Protein AF-W1XK96-F1 (afdb_monomer)

Foldseek 3Di:
DPWDADDDPDQWGTKHWDDAPDPVGTDIDTDGPADWDKDWDWDDDPPDTDIDIDTDHDDPDDDDDDDDPPPPPPDPDDDDDDDDDDDDDPPDDDD

Sequence (95 aa):
GLPLLFSGNNLVKAIRSGTPKDAQTLRLVVDLTENGKTEAVKRQNGSNYTVVFTINADAPPPPPPPPVVAKRVETPAVVAPRVSEPARNPFKTQR

Nearest PDB structures (foldseek):
  8roy-assembly1_B  TM=4.630E-01  e=3.902E+00  Homo sapiens
  2mim-assembly1_A  TM=3.009E-01  e=8.058E+00  Gallus gallus
  4s36-assembly1_A  TM=1.618E-01  e=6.328E+00  Pseudomonas aeruginosa

Secondary structure (DSSP, 8-state):
-PPEE--SS-SEEEEEEEPPSSTT--EEEEEESS-EEEEEEEEEETTEEEEEEEEEEPPPPPPPPPP-------PPP--PPPPPPPP--------

Mean predicted aligned error: 15.39 Å

Radius of gyration: 39.87 Å; Cα contacts (8 Å, |Δi|>4): 93; chains: 1; bounding box: 101×45×94 Å

pLDDT: mean 80.35, std 18.05, range [38.19, 96.19]

Organism: NCBI:txid408170

Structure (mmCIF, N/CA/C/O backbone):
data_AF-W1XK96-F1
#
_entry.id   AF-W1XK96-F1
#
loop_
_atom_site.group_PDB
_atom_site.id
_atom_site.type_symbol
_atom_site.label_atom_id
_atom_site.label_alt_id
_atom_site.label_comp_id
_atom_site.label_asym_id
_atom_site.label_entity_id
_atom_site.label_seq_id
_atom_site.pdbx_PDB_ins_code
_atom_site.Cartn_x
_atom_site.Cartn_y
_atom_site.Cartn_z
_atom_site.occupancy
_atom_site.B_iso_or_equiv
_atom_site.auth_seq_id
_atom_site.auth_comp_id
_atom_site.auth_asym_id
_atom_site.auth_atom_id
_atom_site.pdbx_PDB_model_num
ATOM 1 N N . GLY A 1 1 ? -9.487 -13.248 3.965 1.00 76.75 1 GLY A N 1
ATOM 2 C CA . GLY A 1 1 ? -8.864 -12.639 5.160 1.00 76.75 1 GLY A CA 1
ATOM 3 C C . GLY A 1 1 ? -7.444 -12.227 4.828 1.00 76.75 1 GLY A C 1
ATOM 4 O O . GLY A 1 1 ? -6.933 -12.706 3.826 1.00 76.75 1 GLY A O 1
ATOM 5 N N . LEU A 1 2 ? -6.833 -11.336 5.615 1.00 89.62 2 LEU A N 1
ATOM 6 C CA . LEU A 1 2 ? -5.409 -10.996 5.473 1.00 89.62 2 LEU A CA 1
ATOM 7 C C . LEU A 1 2 ? -4.536 -12.205 5.898 1.00 89.62 2 LEU A C 1
ATOM 9 O O . LEU A 1 2 ? -4.934 -12.909 6.827 1.00 89.62 2 LEU A O 1
ATOM 13 N N . PRO A 1 3 ? -3.371 -12.449 5.268 1.00 90.38 3 PRO A N 1
ATOM 14 C CA . PRO A 1 3 ? -2.751 -11.619 4.241 1.00 90.38 3 PRO A CA 1
ATOM 15 C C . PRO A 1 3 ? -3.382 -11.799 2.854 1.00 90.38 3 PRO A C 1
ATOM 17 O O . PRO A 1 3 ? -3.829 -12.884 2.493 1.00 90.38 3 PRO A O 1
ATOM 20 N N . LEU A 1 4 ? -3.380 -10.726 2.066 1.00 93.81 4 LEU A N 1
ATOM 21 C CA . LEU A 1 4 ? -3.663 -10.786 0.632 1.00 93.81 4 LEU A CA 1
ATOM 22 C C . LEU A 1 4 ? -2.337 -10.842 -0.110 1.00 93.81 4 LEU A C 1
ATOM 24 O O . LEU A 1 4 ? -1.471 -10.004 0.133 1.00 93.81 4 LEU A O 1
ATOM 28 N N . LEU A 1 5 ? -2.192 -11.821 -0.995 1.00 94.88 5 LEU A N 1
ATOM 29 C CA . LEU A 1 5 ? -1.019 -11.987 -1.843 1.00 94.88 5 LEU A CA 1
ATOM 30 C C . LEU A 1 5 ? -1.399 -11.628 -3.273 1.00 94.88 5 LEU A C 1
ATOM 32 O O . LEU A 1 5 ? -2.431 -12.074 -3.774 1.00 94.88 5 LEU A O 1
ATOM 36 N N . PHE A 1 6 ? -0.556 -10.836 -3.916 1.00 94.19 6 PHE A N 1
ATOM 37 C CA . PHE A 1 6 ? -0.751 -10.385 -5.283 1.00 94.19 6 PHE A CA 1
ATOM 38 C C . PHE A 1 6 ? 0.315 -11.039 -6.161 1.00 94.19 6 PHE A C 1
ATOM 40 O O . PHE A 1 6 ? 1.478 -11.150 -5.775 1.00 94.19 6 PHE A O 1
ATOM 47 N N . SER A 1 7 ? -0.093 -11.515 -7.332 1.00 91.25 7 SER A N 1
ATOM 48 C CA . SER A 1 7 ? 0.777 -12.170 -8.310 1.00 91.25 7 SER A CA 1
ATOM 49 C C . SER A 1 7 ? 0.826 -11.366 -9.609 1.00 91.25 7 SER A C 1
ATOM 51 O O . SER A 1 7 ? 0.027 -10.456 -9.812 1.00 91.25 7 SER A O 1
ATOM 53 N N . GLY A 1 8 ? 1.770 -11.686 -10.494 1.00 92.00 8 GLY A N 1
ATOM 54 C CA . GLY A 1 8 ? 1.971 -10.949 -11.744 1.00 92.00 8 GLY A CA 1
ATOM 55 C C . GLY A 1 8 ? 2.774 -9.661 -11.558 1.00 92.00 8 GLY A C 1
ATOM 56 O O . GLY A 1 8 ? 3.486 -9.497 -10.568 1.00 92.00 8 GLY A O 1
ATOM 57 N N . ASN A 1 9 ? 2.679 -8.758 -12.534 1.00 91.69 9 ASN A N 1
ATOM 58 C CA . ASN A 1 9 ? 3.410 -7.493 -12.531 1.00 91.69 9 ASN A CA 1
ATOM 59 C C . ASN A 1 9 ? 2.617 -6.405 -11.787 1.00 91.69 9 ASN A C 1
ATOM 61 O O . ASN A 1 9 ? 1.972 -5.563 -12.408 1.00 91.69 9 ASN A O 1
ATOM 65 N N . ASN A 1 10 ? 2.614 -6.478 -10.456 1.00 92.06 10 ASN A N 1
ATOM 66 C CA . ASN A 1 10 ? 1.962 -5.509 -9.576 1.00 92.06 10 ASN A CA 1
ATOM 67 C C . ASN A 1 10 ? 2.998 -4.799 -8.697 1.00 92.06 10 ASN A C 1
ATOM 69 O O . ASN A 1 10 ? 3.977 -5.408 -8.264 1.00 92.06 10 ASN A O 1
ATOM 73 N N . LEU A 1 11 ? 2.736 -3.529 -8.370 1.00 93.25 11 LEU A N 1
ATOM 74 C CA . LEU A 1 11 ? 3.559 -2.770 -7.418 1.00 93.25 11 LEU A CA 1
ATOM 75 C C . LEU A 1 11 ? 3.391 -3.266 -5.980 1.00 93.25 11 LEU A C 1
ATOM 77 O O . LEU A 1 11 ? 4.322 -3.212 -5.184 1.00 93.25 11 LEU A O 1
ATOM 81 N N . VAL A 1 12 ? 2.204 -3.774 -5.645 1.00 94.31 12 VAL A N 1
ATOM 82 C CA . VAL A 1 12 ? 1.921 -4.389 -4.346 1.00 94.31 12 VAL A CA 1
ATOM 83 C C . VAL A 1 12 ? 2.176 -5.886 -4.441 1.00 94.31 12 VAL A C 1
ATOM 85 O O . VAL A 1 12 ? 1.621 -6.558 -5.306 1.00 94.31 12 VAL A O 1
ATOM 88 N N . LYS A 1 13 ? 2.976 -6.414 -3.515 1.00 95.56 13 LYS A N 1
ATOM 89 C CA . LYS A 1 13 ? 3.257 -7.846 -3.358 1.00 95.56 13 LYS A CA 1
ATOM 90 C C . LYS A 1 13 ? 2.301 -8.501 -2.369 1.00 95.56 13 LYS A C 1
ATOM 92 O O . LYS A 1 13 ? 1.782 -9.589 -2.618 1.00 95.56 13 LYS A O 1
ATOM 97 N N . ALA A 1 14 ? 2.087 -7.852 -1.226 1.00 95.88 14 ALA A N 1
ATOM 98 C CA . ALA A 1 14 ? 1.225 -8.369 -0.176 1.00 95.88 14 ALA A CA 1
ATOM 99 C C . ALA A 1 14 ? 0.641 -7.254 0.694 1.00 95.88 14 ALA A C 1
ATOM 101 O O . ALA A 1 14 ? 1.245 -6.197 0.868 1.00 95.88 14 ALA A O 1
ATOM 102 N N . ILE A 1 15 ? -0.523 -7.520 1.282 1.00 93.88 15 ILE A N 1
ATOM 103 C CA . ILE A 1 15 ? -1.109 -6.703 2.347 1.00 93.88 15 ILE A CA 1
ATOM 104 C C . ILE A 1 15 ? -1.313 -7.600 3.560 1.00 93.88 15 ILE A C 1
ATOM 106 O O . ILE A 1 15 ? -1.914 -8.670 3.447 1.00 93.88 15 ILE A O 1
ATOM 110 N N . ARG A 1 16 ? -0.828 -7.171 4.724 1.00 95.56 16 ARG A N 1
ATOM 111 C CA . ARG A 1 16 ? -0.871 -7.944 5.973 1.00 95.56 16 ARG A CA 1
ATOM 112 C C . ARG A 1 16 ? -1.395 -7.089 7.121 1.00 95.56 16 ARG A C 1
ATOM 114 O O . ARG A 1 16 ? -1.263 -5.866 7.107 1.00 95.56 16 ARG A O 1
ATOM 121 N N . SER A 1 17 ? -1.934 -7.739 8.146 1.00 94.81 17 SER A N 1
ATOM 122 C CA . SER A 1 17 ? -2.176 -7.084 9.432 1.00 94.81 17 SER A CA 1
ATOM 123 C C . SER A 1 17 ? -0.838 -6.845 10.128 1.00 94.81 17 SER A C 1
ATOM 125 O O . SER A 1 17 ? -0.036 -7.768 10.260 1.00 94.81 17 SER A O 1
ATOM 127 N N . GLY A 1 18 ? -0.586 -5.615 10.562 1.00 93.62 18 GLY A N 1
ATOM 128 C CA . GLY A 1 18 ? 0.542 -5.283 11.427 1.00 93.62 18 GLY A CA 1
ATOM 129 C C . GLY A 1 18 ? 0.125 -5.215 12.893 1.00 93.62 18 GLY A C 1
ATOM 130 O O . GLY A 1 18 ? -1.060 -5.243 13.215 1.00 93.62 18 GLY A O 1
ATOM 131 N N . THR A 1 19 ? 1.104 -5.053 13.782 1.00 96.19 19 THR A N 1
ATOM 132 C CA . THR A 1 19 ? 0.839 -4.756 15.194 1.00 96.19 19 THR A CA 1
ATOM 133 C C . THR A 1 19 ? 0.141 -3.394 15.308 1.00 96.19 19 THR A C 1
ATOM 135 O O . THR A 1 19 ? 0.717 -2.397 14.855 1.00 96.19 19 THR A O 1
ATOM 138 N N . PRO A 1 20 ? -1.088 -3.324 15.848 1.00 94.25 20 PRO A N 1
ATOM 139 C CA . PRO A 1 20 ? -1.778 -2.057 16.057 1.00 94.25 20 PRO A CA 1
ATOM 140 C C . PRO A 1 20 ? -1.069 -1.226 17.133 1.00 94.25 20 PRO A C 1
ATOM 142 O O . PRO A 1 20 ? -0.294 -1.754 17.931 1.00 94.25 20 PRO A O 1
ATOM 145 N N . LYS A 1 21 ? -1.311 0.087 17.142 1.00 94.81 21 LYS A N 1
ATOM 146 C CA . LYS A 1 21 ? -0.708 0.989 18.135 1.00 94.81 21 LYS A CA 1
ATOM 147 C C . LYS A 1 21 ? -1.401 0.867 19.498 1.00 94.81 21 LYS A C 1
ATOM 149 O O . LYS A 1 21 ? -0.758 1.035 20.527 1.00 94.81 21 LYS A O 1
ATOM 154 N N . ASP A 1 22 ? -2.697 0.574 19.484 1.00 95.56 22 ASP A N 1
ATOM 155 C CA . ASP A 1 22 ? -3.584 0.472 20.642 1.00 95.56 22 ASP A CA 1
ATOM 156 C C . ASP A 1 22 ? -4.824 -0.379 20.286 1.00 95.56 22 ASP A C 1
ATOM 158 O O . ASP A 1 22 ? -4.969 -0.846 19.155 1.00 95.56 22 ASP A O 1
ATOM 162 N N . ALA A 1 23 ? -5.732 -0.584 21.244 1.00 92.25 23 ALA A N 1
ATOM 163 C CA . ALA A 1 23 ? -6.920 -1.427 21.072 1.00 92.25 23 ALA A CA 1
ATOM 164 C C . ALA A 1 23 ? -7.987 -0.857 20.111 1.00 92.25 23 ALA A C 1
ATOM 166 O O . ALA A 1 23 ? -8.933 -1.565 19.770 1.00 92.25 23 ALA A O 1
ATOM 167 N N . GLN A 1 24 ? -7.865 0.405 19.686 1.00 92.94 24 GLN A N 1
ATOM 168 C CA . GLN A 1 24 ? -8.835 1.084 18.817 1.00 92.94 24 GLN A CA 1
ATOM 169 C C . GLN A 1 24 ? -8.296 1.323 17.403 1.00 92.94 24 GLN A C 1
ATOM 171 O O . GLN A 1 24 ? -8.977 1.918 16.565 1.00 92.94 24 GLN A O 1
ATOM 176 N N . THR A 1 25 ? -7.080 0.866 17.113 1.00 89.62 25 THR A N 1
ATOM 177 C CA . THR A 1 25 ? -6.426 1.081 15.827 1.00 89.62 25 THR A CA 1
ATOM 178 C C . THR A 1 25 ? -6.231 -0.227 15.081 1.00 89.62 25 THR A C 1
ATOM 180 O O . THR A 1 25 ? -5.971 -1.281 15.651 1.00 89.62 25 THR A O 1
ATOM 183 N N . LEU A 1 26 ? -6.321 -0.145 13.757 1.00 89.12 26 LEU A N 1
ATOM 184 C CA . LEU A 1 26 ? -5.895 -1.200 12.852 1.00 89.12 26 LEU A CA 1
ATOM 185 C C . LEU A 1 26 ? -4.635 -0.722 12.134 1.00 89.12 26 LEU A C 1
ATOM 187 O O . LEU A 1 26 ? -4.605 0.392 11.610 1.00 89.12 26 LEU A O 1
ATOM 191 N N . ARG A 1 27 ? -3.606 -1.571 12.072 1.00 91.00 27 ARG A N 1
ATOM 192 C CA . ARG A 1 27 ? -2.418 -1.320 11.252 1.00 91.00 27 ARG A CA 1
ATOM 193 C C . ARG A 1 27 ? -2.395 -2.278 10.071 1.00 91.00 27 ARG A C 1
ATOM 195 O O . ARG A 1 27 ? -2.441 -3.490 10.257 1.00 91.00 27 ARG A O 1
ATOM 202 N N . LEU A 1 28 ? -2.270 -1.727 8.869 1.00 92.38 28 LEU A N 1
ATOM 203 C CA . LEU A 1 28 ? -2.020 -2.486 7.647 1.00 92.38 28 LEU A CA 1
ATOM 204 C C . LEU A 1 28 ? -0.568 -2.275 7.219 1.00 92.38 28 LEU A C 1
ATOM 206 O O . LEU A 1 28 ? -0.055 -1.158 7.283 1.00 92.38 28 LEU A O 1
ATOM 210 N N . VAL A 1 29 ? 0.090 -3.353 6.804 1.00 93.56 29 VAL A N 1
ATOM 211 C CA . VAL A 1 29 ? 1.428 -3.327 6.206 1.00 93.56 29 VAL A CA 1
ATOM 212 C C . VAL A 1 29 ? 1.282 -3.714 4.743 1.00 93.56 29 VAL A C 1
ATOM 214 O O . VAL A 1 29 ? 0.692 -4.751 4.443 1.00 93.56 29 VAL A O 1
ATOM 217 N N . VAL A 1 30 ? 1.797 -2.871 3.851 1.00 93.88 30 VAL A N 1
ATOM 218 C CA . VAL A 1 30 ? 1.773 -3.081 2.402 1.00 93.88 30 VAL A CA 1
ATOM 219 C C . VAL A 1 30 ? 3.204 -3.308 1.942 1.00 93.88 30 VAL A C 1
ATOM 221 O O . VAL A 1 30 ? 4.044 -2.422 2.081 1.00 93.88 30 VAL A O 1
ATOM 224 N N . ASP A 1 31 ? 3.483 -4.497 1.425 1.00 94.19 31 ASP A N 1
ATOM 225 C CA . ASP A 1 31 ? 4.784 -4.814 0.850 1.00 94.19 31 ASP A CA 1
ATOM 226 C C . ASP A 1 31 ? 4.789 -4.470 -0.626 1.00 94.19 31 ASP A C 1
ATOM 228 O O . ASP A 1 31 ? 3.895 -4.896 -1.364 1.00 94.19 31 ASP A O 1
ATOM 232 N N . LEU A 1 32 ? 5.821 -3.753 -1.050 1.00 94.88 32 LEU A N 1
ATOM 233 C CA . LEU A 1 32 ? 6.002 -3.360 -2.438 1.00 94.88 32 LEU A CA 1
ATOM 234 C C . LEU A 1 32 ? 7.053 -4.233 -3.122 1.00 94.88 32 LEU A C 1
ATOM 236 O O . LEU A 1 32 ? 7.951 -4.778 -2.474 1.00 94.88 32 LEU A O 1
ATOM 240 N N . THR A 1 33 ? 6.909 -4.399 -4.431 1.00 94.44 33 THR A N 1
ATOM 241 C CA . THR A 1 33 ? 7.899 -5.078 -5.280 1.00 94.44 33 THR A CA 1
ATOM 242 C C . THR A 1 33 ? 9.078 -4.168 -5.624 1.00 94.44 33 THR A C 1
ATOM 244 O O . THR A 1 33 ? 10.185 -4.664 -5.818 1.00 94.44 33 THR A O 1
ATOM 247 N N . GLU A 1 34 ? 8.860 -2.854 -5.619 1.00 93.31 34 GLU A N 1
ATOM 248 C CA . GLU A 1 34 ? 9.860 -1.811 -5.843 1.00 93.31 34 GLU A CA 1
ATOM 249 C C . GLU A 1 34 ? 9.557 -0.555 -5.009 1.00 93.31 34 GLU A C 1
ATOM 251 O O . GLU A 1 34 ? 8.524 -0.467 -4.340 1.00 93.31 34 GLU A O 1
ATOM 256 N N . ASN A 1 35 ? 10.473 0.415 -5.018 1.00 92.38 35 ASN A N 1
ATOM 257 C CA . ASN A 1 35 ? 10.269 1.682 -4.320 1.00 92.38 35 ASN A CA 1
ATOM 258 C C . ASN A 1 35 ? 9.153 2.497 -4.981 1.00 92.38 35 ASN A C 1
ATOM 260 O O . ASN A 1 35 ? 8.994 2.506 -6.203 1.00 92.38 35 ASN A O 1
ATOM 264 N N . GLY A 1 36 ? 8.398 3.222 -4.163 1.00 91.25 36 GLY A N 1
ATOM 265 C CA . GLY A 1 36 ? 7.327 4.062 -4.661 1.00 91.25 36 GLY A CA 1
ATOM 266 C C . GLY A 1 36 ? 6.835 5.080 -3.648 1.00 91.25 36 GLY A C 1
ATOM 267 O O . GLY A 1 36 ? 7.093 5.000 -2.443 1.00 91.25 36 GLY A O 1
ATOM 268 N N . LYS A 1 37 ? 6.072 6.038 -4.162 1.00 93.38 37 LYS A N 1
ATOM 269 C CA . LYS A 1 37 ? 5.408 7.082 -3.385 1.00 93.38 37 LYS A CA 1
ATOM 270 C C . LYS A 1 37 ? 3.986 6.652 -3.082 1.00 93.38 37 LYS A C 1
ATOM 272 O O . LYS A 1 37 ? 3.286 6.147 -3.956 1.00 93.38 37 LYS A O 1
ATOM 277 N N . THR A 1 38 ? 3.564 6.869 -1.842 1.00 90.81 38 THR A N 1
ATOM 278 C CA . THR A 1 38 ? 2.234 6.487 -1.366 1.00 90.81 38 THR A CA 1
ATOM 279 C C . THR A 1 38 ? 1.469 7.708 -0.889 1.00 90.81 38 THR A C 1
ATOM 281 O O . THR A 1 38 ? 1.981 8.499 -0.100 1.00 90.81 38 THR A O 1
ATOM 284 N N . GLU A 1 39 ? 0.215 7.810 -1.308 1.00 93.75 39 GLU A N 1
ATOM 285 C CA . GLU A 1 39 ? -0.760 8.766 -0.799 1.00 93.75 39 GLU A CA 1
ATOM 286 C C . GLU A 1 39 ? -1.929 8.005 -0.181 1.00 93.75 39 GLU A C 1
ATOM 288 O O . GLU A 1 39 ? -2.374 6.988 -0.713 1.00 93.75 39 GLU A O 1
ATOM 293 N N . ALA A 1 40 ? -2.436 8.492 0.948 1.00 90.75 40 ALA A N 1
ATOM 294 C CA . ALA A 1 40 ? -3.573 7.892 1.628 1.00 90.75 40 ALA A CA 1
ATOM 295 C C . ALA A 1 40 ? -4.633 8.955 1.903 1.00 90.75 40 ALA A C 1
ATOM 297 O O . ALA A 1 40 ? -4.357 9.968 2.547 1.00 90.75 40 ALA A O 1
ATOM 298 N N . VAL A 1 41 ? -5.860 8.704 1.456 1.00 93.00 41 VAL A N 1
ATOM 299 C CA . VAL A 1 41 ? -6.996 9.599 1.687 1.00 93.00 41 VAL A CA 1
ATOM 300 C C . VAL A 1 41 ? -8.092 8.840 2.415 1.00 93.00 41 VAL A C 1
ATOM 302 O O . VAL A 1 41 ? -8.509 7.760 1.996 1.00 93.00 41 VAL A O 1
ATOM 305 N N . LYS A 1 42 ? -8.591 9.428 3.503 1.00 90.69 42 LYS A N 1
ATOM 306 C CA . LYS A 1 42 ? -9.791 8.948 4.193 1.00 90.69 42 LYS A CA 1
ATOM 307 C C . LYS A 1 42 ? -11.007 9.617 3.570 1.00 90.69 42 LYS A C 1
ATOM 309 O O . LYS A 1 42 ? -11.113 10.839 3.586 1.00 90.69 42 LYS A O 1
ATOM 314 N N . ARG A 1 43 ? -11.925 8.821 3.039 1.00 92.50 43 ARG A N 1
ATOM 315 C CA . ARG A 1 43 ? -13.229 9.272 2.557 1.00 92.50 43 ARG A CA 1
ATOM 316 C C . ARG A 1 43 ? -14.280 8.799 3.545 1.00 92.50 43 ARG A C 1
ATOM 318 O O . ARG A 1 43 ? -14.327 7.615 3.861 1.00 92.50 43 ARG A O 1
ATOM 325 N N . GLN A 1 44 ? -15.099 9.714 4.039 1.00 91.00 44 GLN A N 1
ATOM 326 C CA . GLN A 1 44 ? -16.208 9.383 4.922 1.00 91.00 44 GLN A CA 1
ATOM 327 C C . GLN A 1 44 ? -17.517 9.565 4.159 1.00 91.00 44 GLN A C 1
ATOM 329 O O . GLN A 1 44 ? -17.740 10.615 3.558 1.00 91.00 44 GLN A O 1
ATOM 334 N N . ASN A 1 45 ? -18.369 8.544 4.178 1.00 90.44 45 ASN A N 1
ATOM 335 C CA . ASN A 1 45 ? -19.725 8.607 3.649 1.00 90.44 45 ASN A CA 1
ATOM 336 C C . ASN A 1 45 ? -20.699 8.112 4.727 1.00 90.44 45 ASN A C 1
ATOM 338 O O . ASN A 1 45 ? -20.772 6.913 5.015 1.00 90.44 45 ASN A O 1
ATOM 342 N N . GLY A 1 46 ? -21.395 9.056 5.367 1.00 88.50 46 GLY A N 1
ATOM 343 C CA . GLY A 1 46 ? -22.191 8.789 6.563 1.00 88.50 46 GLY A CA 1
ATOM 344 C C . GLY A 1 46 ? -21.331 8.182 7.678 1.00 88.50 46 GLY A C 1
ATOM 345 O O . GLY A 1 46 ? -20.336 8.776 8.100 1.00 88.50 46 GLY A O 1
ATOM 346 N N . SER A 1 47 ? -21.697 6.976 8.118 1.00 90.62 47 SER A N 1
ATOM 347 C CA . SER A 1 47 ? -20.965 6.210 9.140 1.00 90.62 47 SER A CA 1
ATOM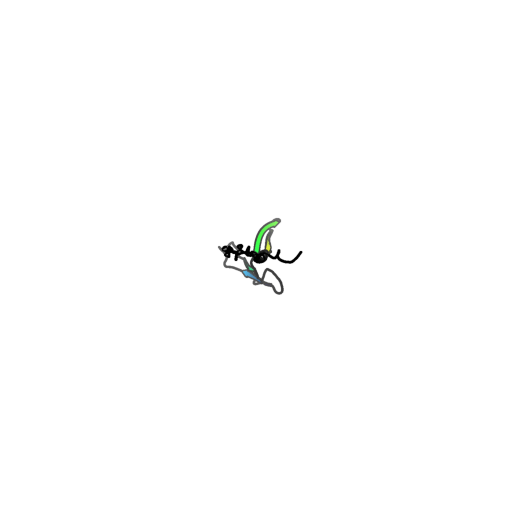 348 C C . SER A 1 47 ? -19.827 5.342 8.584 1.00 90.62 47 SER A C 1
ATOM 350 O O . SER A 1 47 ? -19.092 4.741 9.364 1.00 90.62 47 SER A O 1
ATOM 352 N N . ASN A 1 48 ? -19.664 5.251 7.259 1.00 89.88 48 ASN A N 1
ATOM 353 C CA . ASN A 1 48 ? -18.625 4.429 6.639 1.00 89.88 48 ASN A CA 1
ATOM 354 C C . ASN A 1 48 ? -17.366 5.250 6.352 1.00 89.88 48 ASN A C 1
ATOM 356 O O . ASN A 1 48 ? -17.437 6.328 5.760 1.00 89.88 48 ASN A O 1
ATOM 360 N N . TYR A 1 49 ? -16.207 4.693 6.700 1.00 85.50 49 TYR A N 1
ATOM 361 C CA . TYR A 1 49 ? -14.902 5.232 6.329 1.00 85.50 49 TYR A CA 1
ATOM 362 C C . TYR A 1 49 ? -14.241 4.319 5.296 1.00 85.50 49 TYR A C 1
ATOM 364 O O . TYR A 1 49 ? -14.016 3.137 5.547 1.00 85.50 49 TYR A O 1
ATOM 372 N N . THR A 1 50 ? -13.887 4.874 4.143 1.00 89.88 50 THR A N 1
ATOM 373 C CA . THR A 1 50 ? -13.075 4.212 3.120 1.00 89.88 50 THR A CA 1
ATOM 374 C C . THR A 1 50 ? -11.697 4.851 3.103 1.00 89.88 50 THR A C 1
ATOM 376 O O . THR A 1 50 ? -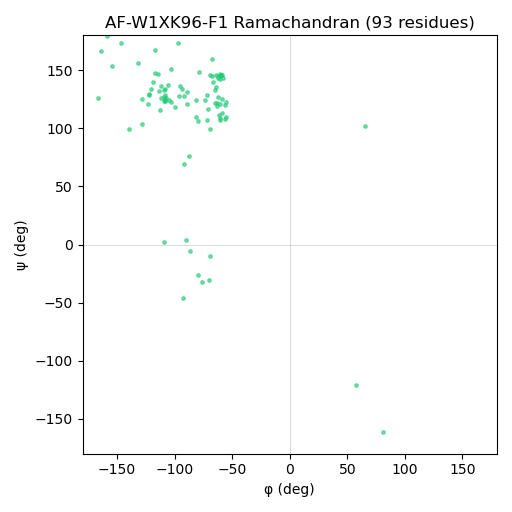11.569 6.060 2.917 1.00 89.88 50 THR A O 1
ATOM 379 N N . VAL A 1 51 ? -10.652 4.047 3.278 1.00 86.94 51 VAL A N 1
ATOM 380 C CA . VAL A 1 51 ? -9.267 4.507 3.131 1.00 86.94 51 VAL A CA 1
ATOM 381 C C . VAL A 1 51 ? -8.778 4.097 1.750 1.00 86.94 51 VAL A C 1
ATOM 383 O O . VAL A 1 51 ? -8.747 2.910 1.434 1.00 86.94 51 VAL A O 1
ATOM 386 N N . VAL A 1 52 ? -8.433 5.078 0.920 1.00 91.44 52 VAL A N 1
ATOM 387 C CA . VAL A 1 52 ? -7.897 4.853 -0.426 1.00 91.44 52 VAL A CA 1
ATOM 388 C C . VAL A 1 52 ? -6.3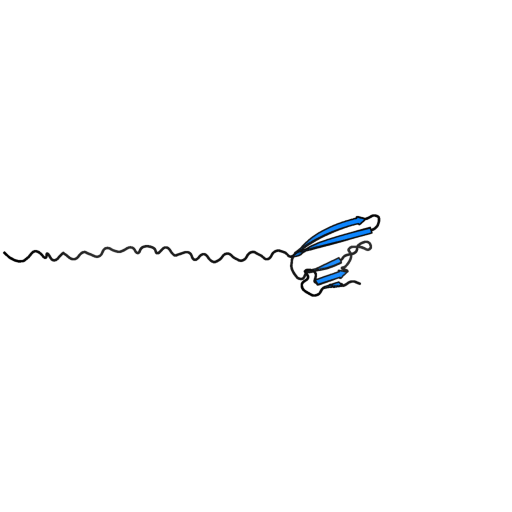97 5.097 -0.384 1.00 91.44 52 VAL A C 1
ATOM 390 O O . VAL A 1 52 ? -5.974 6.189 -0.008 1.00 91.44 52 VAL A O 1
ATOM 393 N N . PHE A 1 53 ? -5.620 4.086 -0.770 1.00 89.88 53 PHE A N 1
ATOM 394 C CA . PHE A 1 53 ? -4.174 4.182 -0.935 1.00 89.88 53 PHE A CA 1
ATOM 395 C C . PHE A 1 53 ? -3.842 4.229 -2.424 1.00 89.88 53 PHE A C 1
ATOM 397 O O . PHE A 1 53 ? -4.218 3.321 -3.165 1.00 89.88 53 PHE A O 1
ATOM 404 N N . THR A 1 54 ? -3.127 5.264 -2.845 1.00 93.06 54 THR A N 1
ATOM 405 C CA . THR A 1 54 ? -2.570 5.380 -4.194 1.00 93.06 54 THR A CA 1
ATOM 406 C C . THR A 1 54 ? -1.066 5.197 -4.090 1.00 93.06 54 THR A C 1
ATOM 408 O O . THR A 1 54 ? -0.416 5.918 -3.337 1.00 93.06 54 THR A O 1
ATOM 411 N N . ILE A 1 55 ? -0.517 4.226 -4.817 1.00 93.12 55 ILE A N 1
ATOM 412 C CA . ILE A 1 55 ? 0.910 3.900 -4.793 1.00 93.12 55 ILE A CA 1
ATOM 413 C C . ILE A 1 55 ? 1.436 3.996 -6.217 1.00 93.12 55 ILE A C 1
ATOM 415 O O . ILE A 1 55 ? 0.949 3.293 -7.100 1.00 93.12 55 ILE A O 1
ATOM 419 N N . ASN A 1 56 ? 2.420 4.864 -6.423 1.00 93.69 56 ASN A N 1
ATOM 420 C CA . ASN A 1 56 ? 3.082 5.055 -7.707 1.00 93.69 56 ASN A CA 1
ATOM 421 C C . ASN A 1 56 ? 4.534 4.602 -7.581 1.00 93.69 56 ASN A C 1
ATOM 423 O O . ASN A 1 56 ? 5.208 5.000 -6.630 1.00 93.69 56 ASN A O 1
ATOM 427 N N . ALA A 1 57 ? 5.014 3.801 -8.530 1.00 92.81 57 ALA A N 1
ATOM 428 C CA . ALA A 1 57 ? 6.427 3.451 -8.612 1.00 92.81 57 ALA A CA 1
ATOM 429 C C . ALA A 1 57 ? 7.281 4.710 -8.784 1.00 92.81 57 ALA A C 1
ATOM 431 O O . ALA A 1 57 ? 6.864 5.677 -9.434 1.00 92.81 57 ALA A O 1
ATOM 432 N N . ASP A 1 58 ? 8.480 4.695 -8.211 1.00 91.19 58 ASP A N 1
ATOM 433 C CA . ASP A 1 58 ? 9.456 5.734 -8.503 1.00 91.1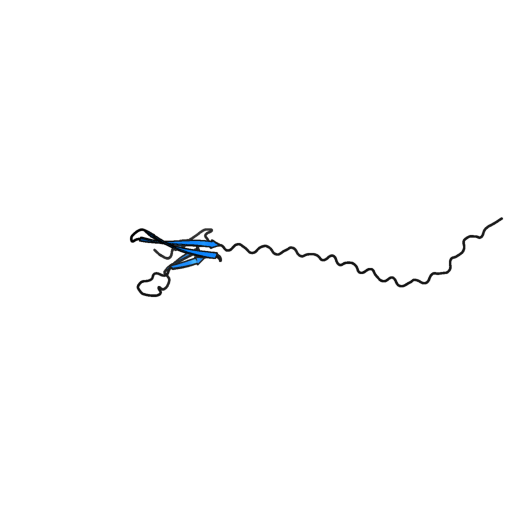9 58 ASP A CA 1
ATOM 434 C C . ASP A 1 58 ? 9.910 5.632 -9.966 1.00 91.19 58 ASP A C 1
ATOM 436 O O . ASP A 1 58 ? 10.115 4.545 -10.505 1.00 91.19 58 ASP A O 1
ATOM 440 N N . ALA A 1 59 ? 10.067 6.783 -10.626 1.00 84.75 59 ALA A N 1
ATOM 441 C CA . ALA A 1 59 ? 10.594 6.801 -11.983 1.00 84.75 59 ALA A CA 1
ATOM 442 C C . ALA A 1 59 ? 12.043 6.282 -11.972 1.00 84.75 59 ALA A C 1
ATOM 444 O O . ALA A 1 59 ? 12.828 6.707 -11.114 1.00 84.75 59 ALA A O 1
ATOM 445 N N . PRO A 1 60 ? 12.428 5.401 -12.915 1.00 80.88 60 PRO A N 1
ATOM 446 C CA . PRO A 1 60 ? 13.806 4.952 -13.011 1.00 80.88 60 PRO A CA 1
ATOM 447 C C . PRO A 1 60 ? 14.736 6.159 -13.219 1.00 80.88 60 PRO A C 1
ATOM 449 O O . PRO A 1 60 ? 14.359 7.118 -13.904 1.00 80.88 60 PRO A O 1
ATOM 452 N N . PRO A 1 61 ? 15.944 6.145 -12.626 1.00 81.38 61 PRO A N 1
ATOM 453 C CA . PRO A 1 61 ? 16.890 7.239 -12.790 1.00 81.38 61 PRO A CA 1
ATOM 454 C C . PRO A 1 61 ? 17.235 7.429 -14.275 1.00 81.38 61 PRO A C 1
ATOM 456 O O . PRO A 1 61 ? 17.296 6.445 -15.022 1.00 81.38 61 PRO A O 1
ATOM 459 N N . PRO A 1 62 ? 17.469 8.676 -14.726 1.00 87.81 62 PRO A N 1
ATOM 460 C CA . PRO A 1 62 ? 17.865 8.926 -16.102 1.00 87.81 62 PRO A CA 1
ATOM 461 C C . PRO A 1 62 ? 19.184 8.202 -16.414 1.00 87.81 62 PRO A C 1
ATOM 463 O O . PRO A 1 62 ? 20.044 8.085 -15.532 1.00 87.81 62 PRO A O 1
ATOM 466 N N . PRO A 1 63 ? 19.365 7.716 -17.655 1.00 89.12 63 PRO A N 1
ATOM 467 C CA . PRO A 1 63 ? 20.605 7.063 -18.043 1.00 89.12 63 PRO A CA 1
ATOM 468 C C . PRO A 1 63 ? 21.786 8.035 -17.895 1.00 89.12 63 PRO A C 1
ATOM 470 O O . PRO A 1 63 ? 21.619 9.243 -18.104 1.00 89.12 63 PRO A O 1
ATOM 473 N N . PRO A 1 64 ? 22.984 7.536 -17.540 1.00 89.50 64 PRO A N 1
ATOM 474 C CA . PRO A 1 64 ? 24.161 8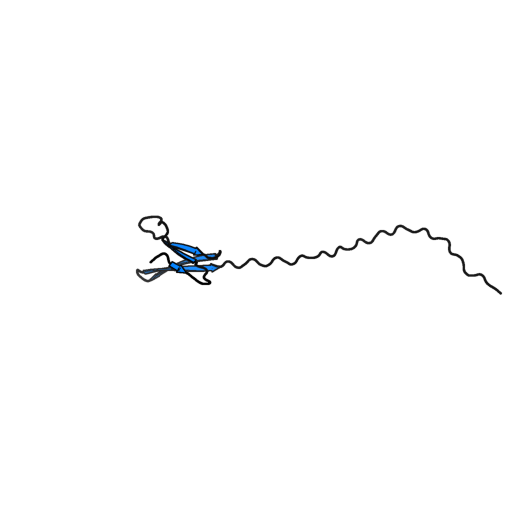.383 -17.430 1.00 89.50 64 PRO A CA 1
ATOM 475 C C . PRO A 1 64 ? 24.471 9.044 -18.783 1.00 89.50 64 PRO A C 1
ATOM 477 O O . PRO A 1 64 ? 24.267 8.422 -19.832 1.00 89.50 64 PRO A O 1
ATOM 480 N N . PRO A 1 65 ? 24.976 10.293 -18.786 1.00 88.12 65 PRO A N 1
ATOM 481 C CA . PRO A 1 65 ? 25.371 10.949 -20.021 1.00 88.12 65 PRO A CA 1
ATOM 482 C C . PRO A 1 65 ? 26.511 10.169 -20.694 1.00 88.12 65 PRO A C 1
ATOM 484 O O . PRO A 1 65 ? 27.371 9.612 -20.001 1.00 88.12 65 PRO A O 1
ATOM 487 N N . PRO A 1 66 ? 26.550 10.126 -22.038 1.00 87.69 66 PRO A N 1
ATOM 488 C CA . PRO A 1 66 ? 27.642 9.482 -22.751 1.00 87.69 66 PRO A CA 1
ATOM 489 C C . PRO A 1 66 ? 28.979 10.162 -22.407 1.00 87.69 66 PRO A C 1
ATOM 491 O O . PRO A 1 66 ? 29.024 11.388 -22.263 1.00 87.69 66 PRO A O 1
ATOM 494 N N . PRO A 1 67 ? 30.080 9.397 -22.280 1.00 84.12 67 PRO A N 1
ATOM 495 C CA . PRO A 1 67 ? 31.388 9.966 -21.995 1.00 84.12 67 PRO A CA 1
ATOM 496 C C . PRO A 1 67 ? 31.794 10.925 -23.118 1.00 84.12 67 PRO A C 1
ATOM 498 O O . PRO A 1 67 ? 31.902 10.539 -24.283 1.00 84.12 67 PRO A O 1
ATOM 501 N N . VAL A 1 68 ? 32.041 12.187 -22.766 1.00 81.06 68 VAL A N 1
ATOM 502 C CA . VAL A 1 68 ? 32.632 13.155 -23.690 1.00 81.06 68 VAL A CA 1
ATOM 503 C C . VAL A 1 68 ? 34.103 12.800 -23.894 1.00 81.06 68 VAL A C 1
ATOM 505 O O . VAL A 1 68 ? 34.936 12.983 -23.008 1.00 81.06 68 VAL A O 1
ATOM 508 N N . VAL A 1 69 ? 34.441 12.274 -25.074 1.00 78.44 69 VAL A N 1
ATOM 509 C CA . VAL A 1 69 ? 35.839 12.123 -25.489 1.00 78.44 69 VAL A CA 1
ATOM 510 C C . VAL A 1 69 ? 36.384 13.527 -25.731 1.00 78.44 69 VAL A C 1
ATOM 512 O O . VAL A 1 69 ? 36.133 14.132 -26.774 1.00 78.44 69 VAL A O 1
ATOM 515 N N . ALA A 1 70 ? 37.110 14.070 -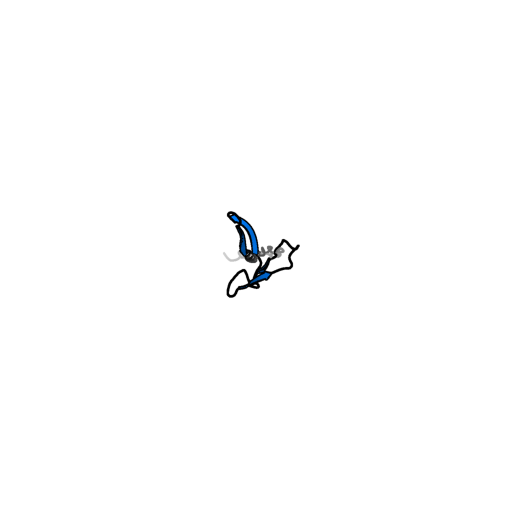24.755 1.00 65.81 70 ALA A N 1
ATOM 516 C CA . ALA A 1 70 ? 37.888 15.279 -24.961 1.00 65.81 70 ALA A CA 1
ATOM 517 C C . ALA A 1 70 ? 38.910 14.987 -26.068 1.00 65.81 70 ALA A C 1
ATOM 519 O O . ALA A 1 70 ? 39.868 14.240 -25.862 1.00 65.81 70 ALA A O 1
ATOM 520 N N . LYS A 1 71 ? 38.697 15.550 -27.264 1.00 64.69 71 LYS A N 1
ATOM 521 C CA . LYS A 1 71 ? 39.745 15.621 -28.283 1.00 64.69 71 LYS A CA 1
ATOM 522 C C . LYS A 1 71 ? 40.924 16.341 -27.639 1.00 64.69 71 LYS A C 1
ATOM 524 O O . LYS A 1 71 ? 40.850 17.539 -27.374 1.00 64.69 71 LYS A O 1
ATOM 529 N N . ARG A 1 72 ? 41.989 15.594 -27.348 1.00 60.34 72 ARG A N 1
ATOM 530 C CA . ARG A 1 72 ? 43.284 16.144 -26.959 1.00 60.34 72 ARG A CA 1
ATOM 531 C C . ARG A 1 72 ? 43.695 17.105 -28.070 1.00 60.34 72 ARG A C 1
ATOM 533 O O . ARG A 1 72 ? 43.962 16.668 -29.183 1.00 60.34 72 ARG A O 1
ATOM 540 N N . VAL A 1 73 ? 43.680 18.402 -27.780 1.00 50.06 73 VAL A N 1
ATOM 541 C CA . VAL A 1 73 ? 44.319 19.401 -28.633 1.00 50.06 73 VAL A CA 1
ATOM 542 C C . VAL A 1 73 ? 45.795 19.025 -28.648 1.00 50.06 73 VAL A C 1
ATOM 544 O O . VAL A 1 73 ? 46.452 19.039 -27.607 1.00 50.06 73 VAL A O 1
ATOM 547 N N . GLU A 1 74 ? 46.276 18.570 -29.800 1.00 47.59 74 GLU A N 1
ATOM 548 C CA . GLU A 1 74 ? 47.693 18.334 -30.032 1.00 47.59 74 GLU A CA 1
ATOM 549 C C . GLU A 1 74 ? 48.422 19.657 -29.804 1.00 47.59 74 GLU A C 1
ATOM 551 O O . GLU A 1 74 ? 48.221 20.642 -30.513 1.00 47.59 74 GLU A O 1
ATOM 556 N N . THR A 1 75 ? 49.233 19.699 -28.754 1.00 43.72 75 THR A N 1
ATOM 557 C CA . THR A 1 75 ? 50.200 20.761 -28.515 1.00 43.72 75 THR A CA 1
ATOM 558 C C . THR A 1 75 ? 51.110 20.833 -29.747 1.00 43.72 75 THR A C 1
ATOM 560 O O . THR A 1 75 ? 51.743 19.820 -30.056 1.00 43.72 75 THR A O 1
ATOM 563 N N . PRO A 1 76 ? 51.204 21.960 -30.478 1.00 45.38 76 PRO A N 1
ATOM 564 C CA . PRO A 1 76 ? 52.137 22.043 -31.590 1.00 45.38 76 PRO A CA 1
ATOM 565 C C . PRO A 1 76 ? 53.558 21.903 -31.036 1.00 45.38 76 PRO A C 1
ATOM 567 O O . PRO A 1 76 ? 53.975 22.647 -30.146 1.00 45.38 76 PRO A O 1
ATOM 570 N N . ALA A 1 77 ? 54.278 20.898 -31.532 1.00 45.53 77 ALA A N 1
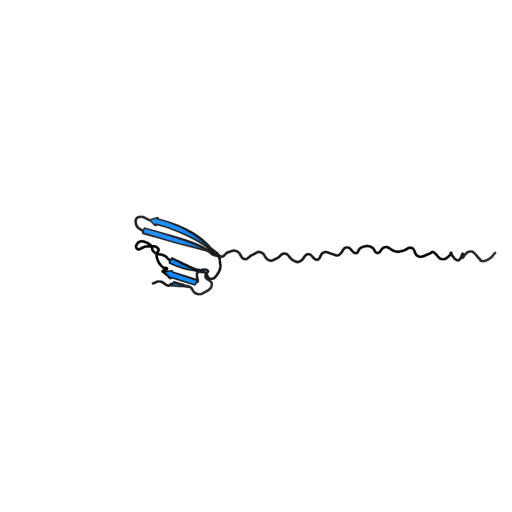ATOM 571 C CA . ALA A 1 77 ? 55.662 20.646 -31.177 1.00 45.53 77 ALA A CA 1
ATOM 572 C C . ALA A 1 77 ? 56.517 21.872 -31.527 1.00 45.53 77 ALA A C 1
ATOM 574 O O . ALA A 1 77 ? 56.527 22.340 -32.666 1.00 45.53 77 ALA A O 1
ATOM 575 N N . VAL A 1 78 ? 57.244 22.382 -30.535 1.00 44.88 78 VAL A N 1
ATOM 576 C CA . VAL A 1 78 ? 58.274 23.408 -30.704 1.00 44.88 78 VAL A CA 1
ATOM 577 C C . VAL A 1 78 ? 59.354 22.841 -31.627 1.00 44.88 78 VAL A C 1
ATOM 579 O O . VAL A 1 78 ? 60.098 21.939 -31.246 1.00 44.88 78 VAL A O 1
ATOM 582 N N . VAL A 1 79 ? 59.428 23.340 -32.861 1.00 44.91 79 VAL A N 1
ATOM 583 C CA . VAL A 1 79 ? 60.491 22.986 -33.808 1.00 44.91 79 VAL A CA 1
ATOM 584 C C . VAL A 1 79 ? 61.722 23.826 -33.467 1.00 44.91 79 VAL A C 1
ATOM 5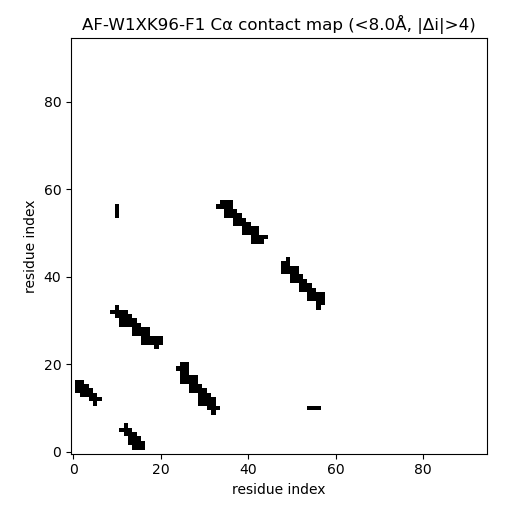86 O O . VAL A 1 79 ? 61.729 25.036 -33.674 1.00 44.91 79 VAL A O 1
ATOM 589 N N . ALA A 1 80 ? 62.766 23.187 -32.935 1.00 45.88 80 ALA A N 1
ATOM 590 C CA . ALA A 1 80 ? 64.087 23.796 -32.791 1.00 45.88 80 ALA A CA 1
ATOM 591 C C . ALA A 1 80 ? 64.674 24.150 -34.181 1.00 45.88 80 ALA A C 1
ATOM 593 O O . ALA A 1 80 ? 64.466 23.394 -35.139 1.00 45.88 80 ALA A O 1
ATOM 594 N N . PRO A 1 81 ? 65.398 25.277 -34.328 1.00 46.94 81 PRO A N 1
ATOM 595 C CA . PRO A 1 81 ? 65.855 25.753 -35.628 1.00 46.94 81 PRO A CA 1
ATOM 596 C C . PRO A 1 81 ? 67.008 24.886 -36.144 1.00 46.94 81 PRO A C 1
ATOM 598 O O . PRO A 1 81 ? 68.032 24.713 -35.485 1.00 46.94 81 PRO A O 1
ATOM 601 N N . ARG A 1 82 ? 66.834 24.331 -37.345 1.00 50.06 82 ARG A N 1
ATOM 602 C CA . ARG A 1 82 ? 67.873 23.587 -38.065 1.00 50.06 82 ARG A CA 1
ATOM 603 C C . ARG A 1 82 ? 68.766 24.612 -38.759 1.00 50.06 82 ARG A C 1
ATOM 605 O O . ARG A 1 82 ? 68.263 25.452 -39.500 1.00 50.06 82 ARG A O 1
ATOM 612 N N . VAL A 1 83 ? 70.064 24.553 -38.483 1.00 48.97 83 VAL A N 1
ATOM 613 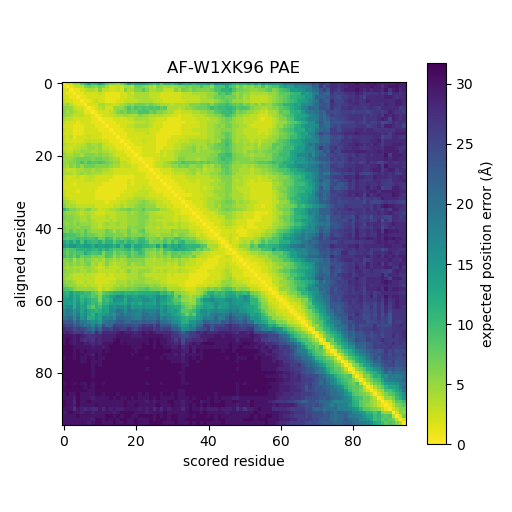C CA . VAL A 1 83 ? 71.107 25.381 -39.099 1.00 48.97 83 VAL A CA 1
ATOM 614 C C . VAL A 1 83 ? 71.035 25.235 -40.623 1.00 48.97 83 VAL A C 1
ATOM 616 O O . VAL A 1 83 ? 71.090 24.125 -41.145 1.00 48.97 83 VAL A O 1
ATOM 619 N N . SER A 1 84 ? 70.869 26.350 -41.332 1.00 50.44 84 SER A N 1
ATOM 620 C CA . SER A 1 84 ? 70.852 26.419 -42.793 1.00 50.44 84 SER A CA 1
ATOM 621 C C . SER A 1 84 ? 72.254 26.178 -43.361 1.00 50.44 84 SER A C 1
ATOM 623 O O . SER A 1 84 ? 73.160 26.973 -43.113 1.00 50.44 84 SER A O 1
ATOM 625 N N . GLU A 1 85 ? 72.430 25.106 -44.135 1.00 51.50 85 GLU A N 1
ATOM 626 C CA . GLU A 1 85 ? 73.618 24.907 -44.972 1.00 51.50 85 GLU A CA 1
ATOM 627 C C . GLU A 1 85 ? 73.711 26.002 -46.059 1.00 51.50 85 GLU A C 1
ATOM 629 O O . GLU A 1 85 ? 72.677 26.454 -46.564 1.00 51.50 85 GLU A O 1
ATOM 634 N N . PRO A 1 86 ? 74.921 26.447 -46.453 1.00 55.66 86 PRO A N 1
ATOM 635 C CA . PRO A 1 86 ? 75.078 27.481 -47.474 1.00 55.66 86 PRO A CA 1
ATOM 636 C C . PRO A 1 86 ? 74.580 27.016 -48.853 1.00 55.66 86 PRO A C 1
ATOM 638 O O . PRO A 1 86 ? 74.937 25.941 -49.332 1.00 55.66 86 PRO A O 1
ATOM 641 N N . ALA A 1 87 ? 73.789 27.860 -49.523 1.00 61.94 87 ALA A N 1
ATOM 642 C CA . ALA A 1 87 ? 73.222 27.593 -50.842 1.00 61.94 87 ALA A CA 1
ATOM 643 C C . ALA A 1 87 ? 74.303 27.413 -51.930 1.00 61.94 87 ALA A C 1
ATOM 645 O O . ALA A 1 87 ? 75.148 28.283 -52.151 1.00 61.94 87 ALA A O 1
ATOM 646 N N . ARG A 1 88 ? 74.240 26.299 -52.670 1.00 62.06 88 ARG A N 1
ATOM 647 C CA . ARG A 1 88 ? 75.075 26.040 -53.853 1.00 62.06 88 ARG A CA 1
ATOM 648 C C . ARG A 1 88 ? 74.482 26.799 -55.051 1.00 62.06 88 ARG A C 1
ATOM 650 O O . ARG A 1 88 ? 73.421 26.442 -55.549 1.00 62.06 88 ARG A O 1
ATOM 657 N N . ASN A 1 89 ? 75.141 27.883 -55.465 1.00 55.38 89 ASN A N 1
ATOM 658 C CA . ASN A 1 89 ? 74.702 28.794 -56.532 1.00 55.38 89 ASN A CA 1
ATOM 659 C C . ASN A 1 89 ? 74.668 28.096 -57.918 1.00 55.38 89 ASN A C 1
ATOM 661 O O . ASN A 1 89 ? 75.718 27.625 -58.361 1.00 55.38 89 ASN A O 1
ATOM 665 N N . PRO A 1 90 ? 73.516 28.046 -58.621 1.00 63.50 90 PRO A N 1
ATOM 666 C CA . PRO A 1 90 ? 73.377 27.355 -59.905 1.00 63.50 90 PRO A CA 1
ATOM 667 C C . PRO A 1 90 ? 73.673 28.226 -61.142 1.00 63.50 90 PRO A C 1
ATOM 669 O O . PRO A 1 90 ? 73.542 27.741 -62.264 1.00 63.50 90 PRO A O 1
ATOM 672 N N . PHE A 1 91 ? 74.096 29.487 -60.999 1.00 61.44 91 PHE A N 1
ATOM 673 C CA . PHE A 1 91 ? 74.402 30.351 -62.149 1.00 61.44 91 PHE A CA 1
ATOM 674 C C . PHE A 1 91 ? 75.873 30.272 -62.569 1.00 61.44 91 PHE A C 1
ATOM 676 O O . PHE A 1 91 ? 76.643 31.224 -62.438 1.00 61.44 91 PHE A O 1
ATOM 683 N N . LYS A 1 92 ? 76.260 29.121 -63.121 1.00 57.25 92 LYS A N 1
ATOM 684 C CA . LYS A 1 92 ? 77.448 28.981 -63.972 1.00 57.25 92 LYS A CA 1
ATOM 685 C C . LYS A 1 92 ? 77.112 28.039 -65.129 1.00 57.25 92 LYS A C 1
ATOM 687 O O . LYS A 1 92 ? 77.192 26.835 -64.944 1.00 57.25 92 LYS A O 1
ATOM 692 N N . THR A 1 93 ? 76.810 28.607 -66.301 1.00 46.34 93 THR A N 1
ATOM 693 C CA . THR A 1 93 ? 77.407 28.199 -67.590 1.00 46.34 93 THR A CA 1
ATOM 694 C C . THR A 1 93 ? 77.127 29.220 -68.700 1.00 46.34 93 THR A C 1
ATOM 696 O O . THR A 1 93 ? 75.977 29.513 -69.002 1.00 46.34 93 THR A O 1
ATOM 699 N N . GLN A 1 94 ? 78.225 29.650 -69.329 1.00 49.59 94 GLN A N 1
ATOM 700 C CA . GLN A 1 94 ? 78.413 29.823 -70.775 1.00 49.59 94 GLN A CA 1
ATOM 701 C C . GLN A 1 94 ? 77.589 30.883 -71.538 1.00 49.59 94 GLN A C 1
ATOM 703 O O . GLN A 1 94 ? 76.487 30.603 -72.004 1.00 49.59 94 GLN A O 1
ATOM 708 N N . ARG A 1 95 ? 78.222 32.024 -71.842 1.00 38.19 95 ARG A N 1
ATOM 709 C CA . ARG A 1 95 ? 78.673 32.431 -73.193 1.00 38.19 95 ARG A CA 1
ATOM 710 C C . ARG A 1 95 ? 79.468 33.730 -73.112 1.00 38.19 95 ARG A C 1
ATOM 712 O O . ARG A 1 95 ? 79.088 34.591 -72.294 1.00 38.19 95 ARG A O 1
#

Solvent-accessible surface area (backbone atoms only — not comparable to full-atom values): 6728 Å² total; per-residue (Å²): 121,77,63,46,78,52,77,81,99,47,64,54,38,34,39,34,78,43,84,46,92,51,99,89,48,84,32,77,41,77,41,58,69,61,68,58,52,76,47,77,46,82,45,75,60,90,94,45,76,46,78,48,74,50,77,44,72,58,78,80,79,80,79,79,79,78,83,82,79,75,77,75,76,76,74,82,77,86,77,77,86,76,84,80,76,84,83,82,81,82,91,78,83,90,134